Protein AF-A0AAV8YVB2-F1 (afdb_monomer_lite)

InterPro domains:
  IPR029526 PiggyBac transposable element-derived protein [PF13843] (1-127)
  IPR052638 PiggyBac transposable element-derived [PTHR47055] (2-127)

Radius of gyration: 22.52 Å; chains: 1; bounding box: 46×67×46 Å

pLDDT: mean 77.86, std 23.96, range [26.72, 97.12]

Organism: NCBI:txid1265417

Secondary structure (DSSP, 8-state):
-HHHHHHHHHHHHS--SSGGGGG--STTT--HHHHHHS-HHHHHHHHHT--SS-GGG--SS-TTTTTHHHHHHHHHHHHHT----S-EEEEEEEEE--S--TT-EE-TTSSS-EEEEEEEEEETT--EE---S-TTHHHHHHHHHHHHHHT----------------

Sequence (167 aa):
MYAFISILLLSGYLPVPRRRMFWEQRKDTQNILVADALSRDRFEFIMQNLHCCDNDQLDPSDKFTKVRPLFDKLNKIFQEYSPYWEQHSVDESIIPYFRKHGYKQFIRENPIRYGYKIWMGATSTGYGSNRTRGKSKLSSLRSDQESKTTHQQGPDNNNSSKKGLYI

Structure (mmCIF, N/CA/C/O backbone):
data_AF-A0AAV8YVB2-F1
#
_entry.id   AF-A0AAV8YVB2-F1
#
loop_
_atom_site.group_PDB
_atom_site.id
_atom_site.type_symbol
_atom_site.label_atom_id
_atom_site.label_alt_id
_atom_site.label_comp_id
_atom_site.label_asym_id
_atom_site.label_entity_id
_atom_site.label_seq_id
_atom_site.pdbx_PDB_ins_code
_atom_site.Cartn_x
_atom_site.Cartn_y
_atom_site.Cartn_z
_atom_site.occupancy
_atom_site.B_iso_or_equiv
_atom_site.auth_seq_id
_atom_site.auth_comp_id
_atom_site.auth_asym_id
_atom_site.auth_atom_id
_atom_site.pdbx_PDB_model_num
ATOM 1 N N . MET A 1 1 ? 0.946 -10.008 11.124 1.00 90.12 1 MET A N 1
ATOM 2 C CA . MET A 1 1 ? 1.053 -9.276 9.842 1.00 90.12 1 MET A CA 1
ATOM 3 C C . MET A 1 1 ? 0.011 -9.731 8.822 1.00 90.12 1 MET A C 1
ATOM 5 O O . MET A 1 1 ? -0.653 -8.875 8.261 1.00 90.12 1 MET A O 1
ATOM 9 N N . TYR A 1 2 ? -0.203 -11.038 8.622 1.00 95.06 2 TYR A N 1
ATOM 10 C CA . TYR A 1 2 ? -1.201 -11.543 7.664 1.00 95.06 2 TYR A CA 1
ATOM 11 C C . TYR A 1 2 ? -2.620 -11.003 7.886 1.00 95.06 2 TYR A C 1
ATOM 13 O O . TYR A 1 2 ? -3.189 -10.464 6.951 1.00 95.06 2 TYR A O 1
ATOM 21 N N . ALA A 1 3 ? -3.138 -11.017 9.122 1.00 95.75 3 ALA A N 1
ATOM 22 C CA . ALA A 1 3 ? -4.463 -10.461 9.432 1.00 95.75 3 ALA A CA 1
ATOM 23 C C . ALA A 1 3 ? -4.625 -8.993 8.988 1.00 95.75 3 ALA A C 1
ATOM 25 O O . ALA A 1 3 ? -5.647 -8.623 8.423 1.00 95.75 3 ALA A O 1
ATOM 26 N N . PHE A 1 4 ? -3.590 -8.166 9.171 1.00 96.44 4 PHE A N 1
ATOM 27 C CA . PHE A 1 4 ? -3.597 -6.772 8.720 1.00 96.44 4 PHE A CA 1
ATOM 28 C C . PHE A 1 4 ? -3.712 -6.668 7.191 1.00 96.44 4 PHE A C 1
ATOM 30 O O . PHE A 1 4 ? -4.537 -5.908 6.692 1.00 96.44 4 PHE A O 1
ATOM 37 N N . ILE A 1 5 ? -2.930 -7.462 6.450 1.00 95.56 5 ILE A N 1
ATOM 38 C CA . ILE A 1 5 ? -2.984 -7.495 4.980 1.00 95.56 5 ILE A CA 1
ATOM 39 C C . ILE A 1 5 ? -4.350 -8.010 4.507 1.00 95.56 5 ILE A C 1
ATOM 41 O O . ILE A 1 5 ? -4.943 -7.417 3.611 1.00 95.56 5 ILE A O 1
ATOM 45 N N . SER A 1 6 ? -4.889 -9.055 5.139 1.00 95.88 6 SER A N 1
ATOM 46 C CA . SER A 1 6 ? -6.216 -9.592 4.820 1.00 95.88 6 SER A CA 1
ATOM 47 C C . SER A 1 6 ? -7.320 -8.554 5.016 1.00 95.88 6 SER A C 1
ATOM 49 O O . SER A 1 6 ? -8.191 -8.426 4.161 1.00 95.88 6 SER A O 1
ATOM 51 N N . ILE A 1 7 ? -7.264 -7.762 6.092 1.00 95.88 7 ILE A N 1
ATOM 52 C CA . ILE A 1 7 ? -8.219 -6.671 6.334 1.00 95.88 7 ILE A CA 1
ATOM 53 C C . ILE A 1 7 ? -8.082 -5.574 5.267 1.00 95.88 7 ILE A C 1
ATOM 55 O O . ILE A 1 7 ? -9.094 -5.056 4.799 1.00 95.88 7 ILE A O 1
ATOM 59 N N . LEU A 1 8 ? -6.860 -5.239 4.832 1.00 94.88 8 LEU A N 1
ATOM 60 C CA . LEU A 1 8 ? -6.658 -4.294 3.727 1.00 94.88 8 LEU A CA 1
ATOM 61 C C . LEU A 1 8 ? -7.277 -4.806 2.419 1.00 94.88 8 LEU A C 1
ATOM 63 O O . LEU A 1 8 ? -7.973 -4.046 1.747 1.00 94.88 8 LEU A O 1
ATOM 67 N N . LEU A 1 9 ? -7.085 -6.085 2.087 1.00 94.94 9 LEU A N 1
ATOM 68 C CA . LEU A 1 9 ? -7.700 -6.706 0.908 1.00 94.94 9 LEU A CA 1
ATOM 69 C C . LEU A 1 9 ? -9.230 -6.700 1.005 1.00 94.94 9 LEU A C 1
ATOM 71 O O . LEU A 1 9 ? -9.906 -6.274 0.069 1.00 94.94 9 LEU A O 1
ATOM 75 N N . LEU A 1 10 ? -9.775 -7.086 2.161 1.00 94.62 10 LEU A N 1
ATOM 76 C CA . LEU A 1 10 ? -11.213 -7.056 2.417 1.00 94.62 10 LEU A CA 1
ATOM 77 C C . LEU A 1 10 ? -11.783 -5.639 2.293 1.00 94.62 10 LEU A C 1
ATOM 79 O O . LEU A 1 10 ? -12.873 -5.475 1.760 1.00 94.62 10 LEU A O 1
ATOM 83 N N . SER A 1 11 ? -11.047 -4.612 2.725 1.00 93.31 11 SER A N 1
ATOM 84 C CA . SER A 1 11 ? -11.506 -3.222 2.631 1.00 93.31 11 SER A CA 1
ATOM 85 C C . SER A 1 11 ? -11.643 -2.703 1.198 1.00 93.31 11 SER A C 1
ATOM 87 O O . SER A 1 11 ? -12.423 -1.783 0.959 1.00 93.31 11 SER A O 1
ATOM 89 N N . GLY A 1 12 ? -10.919 -3.299 0.246 1.00 92.19 12 GLY A N 1
ATOM 90 C CA . GLY A 1 12 ? -11.106 -3.032 -1.180 1.00 92.19 12 GLY A CA 1
ATOM 91 C C . GLY A 1 12 ? -12.358 -3.704 -1.749 1.00 92.19 12 GLY A C 1
ATOM 92 O O . GLY A 1 12 ? -12.965 -3.170 -2.670 1.00 92.19 12 GLY A O 1
ATOM 93 N N . TYR A 1 13 ? -12.759 -4.847 -1.185 1.00 93.44 13 TYR A N 1
ATOM 94 C CA . TYR A 1 13 ? -13.957 -5.584 -1.592 1.00 93.44 13 TYR A CA 1
ATOM 95 C C . TYR A 1 13 ? -15.238 -5.028 -0.952 1.00 93.44 13 TYR A C 1
ATOM 97 O O . TYR A 1 13 ? -16.252 -4.871 -1.627 1.00 93.44 13 TYR A O 1
ATOM 105 N N . LEU A 1 14 ? -15.192 -4.712 0.345 1.00 92.00 14 LEU A N 1
ATOM 106 C CA . LEU A 1 14 ? -16.307 -4.171 1.114 1.00 92.00 14 LEU A CA 1
ATOM 107 C C . LEU A 1 14 ? -16.018 -2.708 1.487 1.00 92.00 14 LEU A C 1
ATOM 109 O O . LEU A 1 14 ? -15.426 -2.452 2.539 1.00 92.00 14 LEU A O 1
ATOM 113 N N . PRO A 1 15 ? -16.412 -1.732 0.652 1.00 89.06 15 PRO A N 1
ATOM 114 C CA . PRO A 1 15 ? -16.168 -0.331 0.949 1.00 89.06 15 PRO A CA 1
ATOM 115 C C . PRO A 1 15 ? -17.056 0.138 2.106 1.00 89.06 15 PRO A C 1
ATOM 117 O O . PRO A 1 15 ? -18.275 -0.024 2.089 1.00 89.06 15 PRO A O 1
ATOM 120 N N . VAL A 1 16 ? -16.445 0.782 3.099 1.00 91.62 16 VAL A N 1
ATOM 121 C CA . VAL A 1 16 ? -17.146 1.456 4.203 1.00 91.62 16 VAL A CA 1
ATOM 122 C C . VAL A 1 16 ? -16.791 2.946 4.213 1.00 91.62 16 VAL A C 1
ATOM 124 O O . VAL A 1 16 ? -15.645 3.293 3.914 1.00 91.62 16 VAL A O 1
ATOM 127 N N . PRO A 1 17 ? -17.713 3.853 4.600 1.00 90.69 17 PRO A N 1
ATOM 128 C CA . PRO A 1 17 ? -17.452 5.297 4.572 1.00 90.69 17 PRO A CA 1
ATOM 129 C C . PRO A 1 17 ? -16.246 5.727 5.412 1.00 90.69 17 PRO A C 1
ATOM 131 O O . PRO A 1 17 ? -15.549 6.688 5.087 1.00 90.69 17 PRO A O 1
ATOM 134 N N . ARG A 1 18 ? -16.000 5.032 6.527 1.00 91.06 18 ARG A N 1
ATOM 135 C CA . ARG A 1 18 ? -14.853 5.272 7.405 1.00 91.06 18 ARG A CA 1
ATOM 136 C C . ARG A 1 18 ? -14.259 3.939 7.808 1.00 91.06 18 ARG A C 1
ATOM 138 O O . ARG A 1 18 ? -14.962 3.095 8.347 1.00 91.06 18 ARG A O 1
ATOM 145 N N . ARG A 1 19 ? -12.943 3.789 7.666 1.00 91.69 19 ARG A N 1
ATOM 146 C CA . ARG A 1 19 ? -12.225 2.552 8.016 1.00 91.69 19 ARG A CA 1
ATOM 147 C C . ARG A 1 19 ? -12.519 2.044 9.433 1.00 91.69 19 ARG A C 1
ATOM 149 O O . ARG A 1 19 ? -12.650 0.847 9.638 1.00 91.69 19 ARG A O 1
ATOM 156 N N . ARG A 1 20 ? -12.679 2.943 10.410 1.00 93.50 20 ARG A N 1
ATOM 157 C CA . ARG A 1 20 ? -13.007 2.571 11.799 1.00 93.50 20 ARG A CA 1
ATOM 158 C C . ARG A 1 20 ? -14.345 1.830 11.943 1.00 93.50 20 ARG A C 1
ATOM 160 O O . ARG A 1 20 ? -14.513 1.137 12.937 1.00 93.50 20 ARG A O 1
ATOM 167 N N . MET A 1 21 ? -15.250 1.939 10.967 1.00 94.44 21 MET A N 1
ATOM 168 C CA . MET A 1 21 ? -16.545 1.249 10.985 1.00 94.44 21 MET A CA 1
ATOM 169 C C . MET A 1 21 ? -16.421 -0.269 10.859 1.00 94.44 21 MET A C 1
ATOM 171 O O . MET A 1 21 ? -17.333 -0.967 11.276 1.00 94.44 21 MET A O 1
ATOM 175 N N . PHE A 1 22 ? -15.291 -0.805 10.381 1.00 94.69 22 PHE A N 1
ATOM 176 C CA . PHE A 1 22 ? -15.062 -2.253 10.441 1.00 94.69 22 PHE A CA 1
ATOM 177 C C . PHE A 1 22 ? -15.024 -2.807 11.877 1.00 94.69 22 PHE A C 1
ATOM 179 O O . PHE A 1 22 ? -15.167 -4.007 12.063 1.00 94.69 22 PHE A O 1
ATOM 186 N N . TRP A 1 23 ? -14.850 -1.949 12.886 1.00 96.00 23 TRP A N 1
ATOM 187 C CA . TRP A 1 23 ? -14.858 -2.318 14.305 1.00 96.00 23 TRP A CA 1
ATOM 188 C C . TRP A 1 23 ? -16.070 -1.761 15.062 1.00 96.00 23 TRP A C 1
ATOM 190 O O . TRP A 1 23 ? -16.049 -1.704 16.295 1.00 96.00 23 TRP A O 1
ATOM 200 N N . GLU A 1 24 ? -17.101 -1.313 14.341 1.00 94.38 24 GLU A N 1
ATOM 201 C CA . GLU A 1 24 ? -18.354 -0.865 14.947 1.00 94.38 24 GLU A CA 1
ATOM 202 C C . GLU A 1 24 ? -19.022 -2.025 15.701 1.00 94.38 24 GLU A C 1
ATOM 204 O O . GLU A 1 24 ? -18.962 -3.173 15.268 1.00 94.38 24 GLU A O 1
ATOM 209 N N . GLN A 1 25 ? -19.627 -1.735 16.855 1.00 92.19 25 GLN A N 1
ATOM 210 C CA . GLN A 1 25 ? -20.198 -2.762 17.747 1.00 92.19 25 GLN A CA 1
ATOM 211 C C . GLN A 1 25 ? -21.726 -2.845 17.656 1.00 92.19 25 GLN A C 1
ATOM 213 O O . GLN A 1 25 ? -22.360 -3.642 18.347 1.00 92.19 25 GLN A O 1
ATOM 218 N N . ARG A 1 26 ? -22.353 -2.001 16.831 1.00 92.94 26 ARG A N 1
ATOM 219 C CA . ARG A 1 26 ? -23.804 -2.027 16.636 1.00 92.94 26 ARG A CA 1
ATOM 220 C C . ARG A 1 26 ? -24.196 -3.258 15.823 1.00 92.94 26 ARG A C 1
ATOM 222 O O . ARG A 1 26 ? -23.561 -3.575 14.824 1.00 92.94 26 ARG A O 1
ATOM 229 N N . LYS A 1 27 ? -25.273 -3.928 16.236 1.00 90.25 27 LYS A N 1
ATOM 230 C CA . LYS A 1 27 ? -25.702 -5.229 15.688 1.00 90.25 27 LYS A CA 1
ATOM 231 C C . LYS A 1 27 ? -25.922 -5.240 14.169 1.00 90.25 27 LYS A C 1
ATOM 233 O O . LYS A 1 27 ? -25.756 -6.275 13.543 1.00 90.25 27 LYS A O 1
ATOM 238 N N . ASP A 1 28 ? -26.317 -4.109 13.597 1.00 89.94 28 ASP A N 1
ATOM 239 C CA . ASP A 1 28 ? -26.618 -3.922 12.175 1.00 89.94 28 ASP A CA 1
ATOM 240 C C . ASP A 1 28 ? -25.380 -3.650 11.302 1.00 89.94 28 ASP A C 1
ATOM 242 O O . ASP A 1 28 ? -25.445 -3.766 10.082 1.00 89.94 28 ASP A O 1
ATOM 246 N N . THR A 1 29 ? -24.254 -3.276 11.912 1.00 89.06 29 THR A N 1
ATOM 247 C CA . THR A 1 29 ? -23.037 -2.823 11.213 1.00 89.06 29 THR A CA 1
ATOM 248 C C . THR A 1 29 ? -21.770 -3.543 11.671 1.00 89.06 29 THR A C 1
ATOM 250 O O . THR A 1 29 ? -20.706 -3.347 11.081 1.00 89.06 29 THR A O 1
ATOM 253 N N . GLN A 1 30 ? -21.873 -4.393 12.695 1.00 91.06 30 GLN A N 1
ATOM 254 C CA . GLN A 1 30 ? -20.754 -5.138 13.246 1.00 91.06 30 GLN A CA 1
ATOM 255 C C . GLN A 1 30 ? -20.169 -6.093 12.208 1.00 91.06 30 GLN A C 1
ATOM 257 O O . GLN A 1 30 ? -20.825 -7.016 11.726 1.00 91.06 30 GLN A O 1
ATOM 262 N N . ASN A 1 31 ? -18.884 -5.905 11.915 1.00 92.56 31 ASN A N 1
ATOM 263 C CA . ASN A 1 31 ? -18.124 -6.830 11.096 1.00 92.56 31 ASN A CA 1
ATOM 264 C C . ASN A 1 31 ? -17.338 -7.783 12.002 1.00 92.56 31 ASN A C 1
ATOM 266 O O . ASN A 1 31 ? -16.200 -7.506 12.379 1.00 92.56 31 ASN A O 1
ATOM 270 N N . ILE A 1 32 ? -17.970 -8.906 12.350 1.00 92.81 32 ILE A N 1
ATOM 271 C CA . ILE A 1 32 ? -17.395 -9.930 13.235 1.00 92.81 32 ILE A CA 1
ATOM 272 C C . ILE A 1 32 ? -16.068 -10.453 12.663 1.00 92.81 32 ILE A C 1
ATOM 274 O O . ILE A 1 32 ? -15.079 -10.543 13.382 1.00 92.81 32 ILE A O 1
ATOM 278 N N . LEU A 1 33 ? -16.002 -10.677 11.343 1.00 92.69 33 LEU A N 1
ATOM 279 C CA . LEU A 1 33 ? -14.793 -11.167 10.670 1.00 92.69 33 LEU A CA 1
ATOM 280 C C . LEU A 1 33 ? -13.582 -10.248 10.884 1.00 92.69 33 LEU A C 1
ATOM 282 O O . LEU A 1 33 ? -12.472 -10.735 11.084 1.00 92.69 33 LEU A O 1
ATOM 286 N N . VAL A 1 34 ? -13.771 -8.926 10.829 1.00 95.00 34 VAL A N 1
ATOM 287 C CA . VAL A 1 34 ? -12.674 -7.968 11.041 1.00 95.00 34 VAL A CA 1
ATOM 288 C C . VAL A 1 34 ? -12.388 -7.762 12.524 1.00 95.00 34 VAL A C 1
ATOM 290 O O . VAL A 1 34 ? -11.219 -7.749 12.917 1.00 95.00 34 VAL A O 1
ATOM 293 N N . ALA A 1 35 ? -13.434 -7.599 13.337 1.00 93.69 35 ALA A N 1
ATOM 294 C CA . 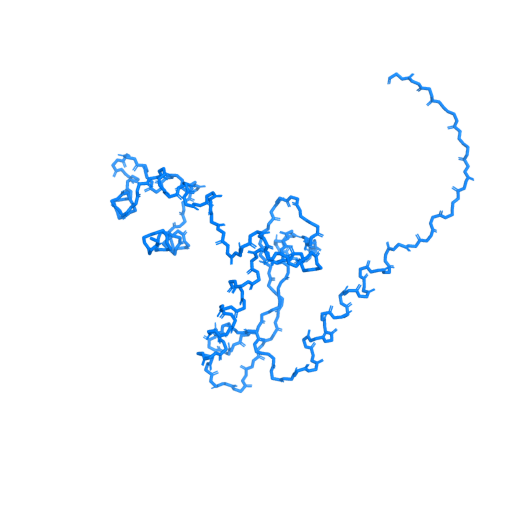ALA A 1 35 ? -13.303 -7.318 14.761 1.00 93.69 35 ALA A CA 1
ATOM 295 C C . ALA A 1 35 ? -12.591 -8.451 15.518 1.00 93.69 35 ALA A C 1
ATOM 297 O O . ALA A 1 35 ? -11.744 -8.158 16.364 1.00 93.69 35 ALA A O 1
ATOM 298 N N . ASP A 1 36 ? -12.866 -9.707 15.158 1.00 94.56 36 ASP A N 1
ATOM 299 C CA . ASP A 1 36 ? -12.246 -10.885 15.773 1.00 94.56 36 ASP A CA 1
ATOM 300 C C . ASP A 1 36 ? -10.813 -11.118 15.271 1.00 94.56 36 ASP A C 1
ATOM 302 O O . ASP A 1 36 ? -9.948 -11.570 16.022 1.00 94.56 36 ASP A O 1
ATOM 306 N N . ALA A 1 37 ? -10.527 -10.794 14.005 1.00 96.00 37 ALA A N 1
ATOM 307 C CA . ALA A 1 37 ? -9.221 -11.059 13.400 1.00 96.00 37 ALA A CA 1
ATOM 308 C C . ALA A 1 37 ? -8.106 -10.133 13.912 1.00 96.00 37 ALA A C 1
ATOM 310 O O . ALA A 1 37 ? -6.947 -10.548 14.022 1.00 96.00 37 ALA A O 1
ATOM 311 N N . LEU A 1 38 ? -8.412 -8.858 14.167 1.00 96.44 38 LEU A N 1
ATOM 312 C CA . LEU A 1 38 ? -7.438 -7.889 14.667 1.00 96.44 38 LEU A CA 1
ATOM 313 C C . LEU A 1 38 ? -8.153 -6.744 15.374 1.00 96.44 38 LEU A C 1
ATOM 315 O O . LEU A 1 38 ? -9.072 -6.165 14.810 1.00 96.44 38 LEU A O 1
ATOM 319 N N . SER A 1 39 ? -7.692 -6.335 16.558 1.00 96.00 39 SER A N 1
ATOM 320 C CA . SER A 1 39 ? -8.281 -5.173 17.230 1.00 96.00 39 SER A CA 1
ATOM 321 C C . SER A 1 39 ? -8.036 -3.874 16.450 1.00 96.00 39 SER A C 1
ATOM 323 O O . SER A 1 39 ? -6.994 -3.693 15.808 1.00 96.00 39 SER A O 1
ATOM 325 N N . ARG A 1 40 ? -8.981 -2.932 16.554 1.00 95.69 40 ARG A N 1
ATOM 326 C CA . ARG A 1 40 ? -8.911 -1.613 15.901 1.00 95.69 40 ARG A CA 1
ATOM 327 C C . ARG A 1 40 ? -7.601 -0.892 16.201 1.00 95.69 40 ARG A C 1
ATOM 329 O O . ARG A 1 40 ? -6.945 -0.380 15.298 1.00 95.69 40 ARG A O 1
ATOM 336 N N . ASP A 1 41 ? -7.227 -0.852 17.475 1.00 96.31 41 ASP A N 1
ATOM 337 C CA . ASP A 1 41 ? -6.076 -0.076 17.931 1.00 96.31 41 ASP A CA 1
ATOM 338 C C . ASP A 1 41 ? -4.767 -0.719 17.456 1.00 96.31 41 ASP A C 1
ATOM 340 O O . ASP A 1 41 ? -3.846 -0.017 17.042 1.00 96.31 41 ASP A O 1
ATOM 344 N N . ARG A 1 42 ? -4.710 -2.059 17.394 1.00 96.50 42 ARG A N 1
ATOM 345 C CA . ARG A 1 42 ? -3.573 -2.769 16.801 1.00 96.50 42 ARG A CA 1
ATOM 346 C C . ARG A 1 42 ? -3.479 -2.530 15.296 1.00 96.50 42 ARG A C 1
ATOM 348 O O . ARG A 1 42 ? -2.372 -2.340 14.795 1.00 96.50 42 ARG A O 1
ATOM 355 N N . PHE A 1 43 ? -4.604 -2.527 14.581 1.00 96.94 43 PHE A N 1
ATOM 356 C CA . PHE A 1 43 ? -4.633 -2.210 13.154 1.00 96.94 43 PHE A CA 1
ATOM 357 C C . PHE A 1 43 ? -4.103 -0.794 12.888 1.00 96.94 43 PHE A C 1
ATOM 359 O O . PHE A 1 43 ? -3.213 -0.619 12.058 1.00 96.94 43 PHE A O 1
ATOM 366 N N . GLU A 1 44 ? -4.607 0.212 13.609 1.00 96.06 44 GLU A N 1
ATOM 367 C CA . GLU A 1 44 ? -4.170 1.606 13.458 1.00 96.06 44 GLU A CA 1
ATOM 368 C C . GLU A 1 44 ? -2.696 1.789 13.842 1.00 96.06 44 GLU A C 1
ATOM 370 O O . GLU A 1 44 ? -1.966 2.479 13.131 1.00 96.06 44 GLU A O 1
ATOM 375 N N . PHE A 1 45 ? -2.229 1.113 14.898 1.00 97.12 45 PHE A N 1
ATOM 376 C CA . PHE A 1 45 ? -0.817 1.110 15.277 1.00 97.12 45 PHE A CA 1
ATOM 377 C C . PHE A 1 45 ? 0.075 0.584 14.146 1.00 97.12 45 PHE A C 1
ATOM 379 O O . PHE A 1 45 ? 1.063 1.226 13.794 1.00 97.12 45 PHE A O 1
ATOM 386 N N . ILE A 1 46 ? -0.282 -0.551 13.535 1.00 96.75 46 ILE A N 1
ATOM 387 C CA . ILE A 1 46 ? 0.471 -1.103 12.398 1.00 96.75 46 ILE A CA 1
ATOM 388 C C . ILE A 1 46 ? 0.405 -0.148 11.202 1.00 96.75 46 ILE A C 1
ATOM 390 O O . ILE A 1 46 ? 1.430 0.122 10.586 1.00 96.75 46 ILE A O 1
ATOM 394 N N . MET A 1 47 ? -0.774 0.399 10.896 1.00 94.81 47 MET A N 1
ATOM 395 C CA . MET A 1 47 ? -0.974 1.314 9.768 1.00 94.81 47 MET A CA 1
ATOM 396 C C . MET A 1 47 ? -0.102 2.575 9.872 1.00 94.81 47 MET A C 1
ATOM 398 O O . MET A 1 47 ? 0.384 3.068 8.857 1.00 94.81 47 MET A O 1
ATOM 402 N N . GLN A 1 48 ? 0.090 3.108 11.082 1.00 95.12 48 GLN A N 1
ATOM 403 C CA . GLN A 1 48 ? 0.896 4.309 11.327 1.00 95.12 48 GLN A CA 1
ATOM 404 C C . GLN A 1 48 ? 2.405 4.046 11.291 1.00 95.12 48 GLN A C 1
ATOM 406 O O . GLN A 1 48 ? 3.161 4.947 10.941 1.00 95.12 48 GLN A O 1
ATOM 411 N N . ASN A 1 49 ? 2.831 2.825 11.622 1.00 94.88 49 ASN A N 1
ATOM 412 C CA . ASN A 1 49 ? 4.241 2.440 11.746 1.00 94.88 49 ASN A CA 1
ATOM 413 C C . ASN A 1 49 ? 4.695 1.492 10.621 1.00 94.88 49 ASN A C 1
ATOM 415 O O . ASN A 1 49 ? 5.665 0.750 10.775 1.00 94.88 49 ASN A O 1
ATOM 419 N N . LEU A 1 50 ? 3.976 1.454 9.496 1.00 93.00 50 LEU A N 1
ATOM 420 C CA . LEU A 1 50 ? 4.336 0.598 8.372 1.00 93.00 50 LEU A CA 1
ATOM 421 C C . LEU A 1 50 ? 5.513 1.207 7.597 1.00 93.00 50 LEU A C 1
ATOM 423 O O . LEU A 1 50 ? 5.365 2.226 6.923 1.00 93.00 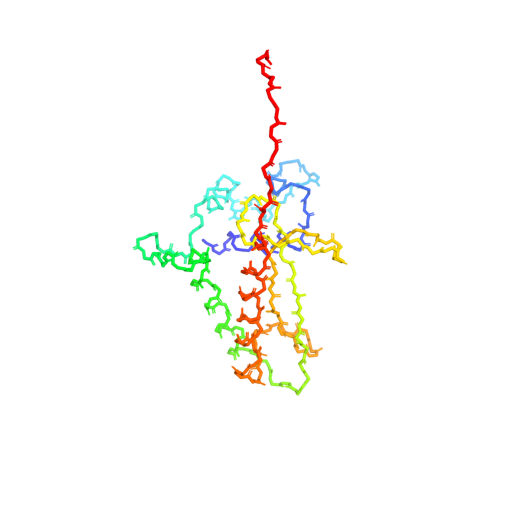50 LEU A O 1
ATOM 427 N N . HIS A 1 51 ? 6.662 0.533 7.643 1.00 92.44 51 HIS A N 1
ATOM 428 C CA . HIS A 1 51 ? 7.874 0.908 6.916 1.00 92.44 51 HIS A CA 1
ATOM 429 C C . HIS A 1 51 ? 8.276 -0.197 5.932 1.00 92.44 51 HIS A C 1
ATOM 431 O O . HIS A 1 51 ? 8.204 -1.381 6.254 1.00 92.44 51 HIS A O 1
ATOM 437 N N . CYS A 1 52 ? 8.677 0.193 4.719 1.00 91.69 52 CYS A N 1
ATOM 438 C CA . CYS A 1 52 ? 9.101 -0.732 3.656 1.00 91.69 52 CYS A CA 1
ATOM 439 C C . CYS A 1 52 ? 10.609 -0.678 3.371 1.00 91.69 52 CYS A C 1
ATOM 441 O O . CYS A 1 52 ? 11.104 -1.450 2.556 1.00 91.69 52 CYS A O 1
ATOM 443 N N . CYS A 1 53 ? 11.318 0.253 4.002 1.00 92.50 53 CYS A N 1
ATOM 444 C CA . CYS A 1 53 ? 12.740 0.493 3.826 1.00 92.50 53 CYS A CA 1
ATOM 445 C C . CYS A 1 53 ? 13.329 0.922 5.173 1.00 92.50 53 CYS A C 1
ATOM 447 O O . CYS A 1 53 ? 12.616 1.513 5.991 1.00 92.50 53 CYS A O 1
ATOM 449 N N . ASP A 1 54 ? 14.601 0.602 5.385 1.00 91.81 54 ASP A N 1
ATOM 450 C CA . ASP A 1 54 ? 15.374 1.067 6.530 1.00 91.81 54 ASP A CA 1
ATOM 451 C C . ASP A 1 54 ? 15.685 2.564 6.367 1.00 91.81 54 ASP A C 1
ATOM 453 O O . ASP A 1 54 ? 16.127 3.000 5.303 1.00 91.81 54 ASP A O 1
ATOM 457 N N . ASN A 1 55 ? 15.431 3.359 7.409 1.00 91.31 55 ASN A N 1
ATOM 458 C CA . ASN A 1 55 ? 15.652 4.805 7.355 1.00 91.31 55 ASN A CA 1
ATOM 459 C C . ASN A 1 55 ? 17.145 5.167 7.325 1.00 91.31 55 ASN A C 1
ATOM 461 O O . ASN A 1 55 ? 17.478 6.269 6.889 1.00 91.31 55 ASN A O 1
ATOM 465 N N . ASP A 1 56 ? 18.021 4.247 7.729 1.00 91.88 56 ASP A N 1
ATOM 466 C CA . ASP A 1 56 ? 19.471 4.454 7.720 1.00 91.88 56 ASP A CA 1
ATOM 467 C C . ASP A 1 56 ? 20.092 4.206 6.332 1.00 91.88 56 ASP A C 1
ATOM 469 O O . ASP A 1 56 ? 21.230 4.594 6.074 1.00 91.88 56 ASP A O 1
ATOM 473 N N . GLN A 1 57 ? 19.338 3.598 5.407 1.00 89.12 57 GLN A N 1
ATOM 474 C CA . GLN A 1 57 ? 19.801 3.206 4.066 1.00 89.12 57 GLN A CA 1
ATOM 475 C C . GLN A 1 57 ? 19.061 3.949 2.943 1.00 89.12 57 GLN A C 1
ATOM 477 O O . GLN A 1 57 ? 18.889 3.432 1.837 1.00 89.12 57 GLN A O 1
ATOM 482 N N . LEU A 1 58 ? 18.577 5.162 3.217 1.00 91.38 58 LEU A N 1
ATOM 483 C CA . LEU A 1 58 ? 17.805 5.925 2.242 1.00 91.38 58 LEU A CA 1
ATOM 484 C C . LEU A 1 58 ? 18.716 6.609 1.221 1.00 91.38 58 LEU A C 1
ATOM 486 O O . LEU A 1 58 ? 19.510 7.479 1.566 1.00 91.38 58 LEU A O 1
ATOM 490 N N . ASP A 1 59 ? 18.523 6.282 -0.055 1.00 91.00 59 ASP A N 1
ATOM 491 C CA . ASP A 1 59 ? 19.081 7.064 -1.160 1.00 91.00 59 ASP A CA 1
ATOM 492 C C . ASP A 1 59 ? 18.390 8.446 -1.254 1.00 91.00 59 ASP A C 1
ATOM 494 O O . ASP A 1 59 ? 17.186 8.502 -1.529 1.00 91.00 59 ASP A O 1
ATOM 498 N N . PRO A 1 60 ? 19.110 9.567 -1.042 1.00 88.81 60 PRO A N 1
ATOM 499 C CA . PRO A 1 60 ? 18.534 10.909 -1.105 1.00 88.81 60 PRO A CA 1
ATOM 500 C C . PRO A 1 60 ? 18.202 11.362 -2.535 1.00 88.81 60 PRO A C 1
ATOM 502 O O . PRO A 1 60 ? 17.440 12.316 -2.709 1.00 88.81 60 PRO A O 1
ATOM 505 N N . SER A 1 61 ? 18.757 10.705 -3.558 1.00 90.88 61 SER A N 1
ATOM 506 C CA . SER A 1 61 ? 18.471 11.022 -4.958 1.00 90.88 61 SER A CA 1
ATOM 507 C C . SER A 1 61 ? 17.113 10.464 -5.405 1.00 90.88 61 SER A C 1
ATOM 509 O O . SER A 1 61 ? 16.380 11.126 -6.149 1.00 90.88 61 SER A O 1
ATOM 511 N N . ASP A 1 62 ? 16.716 9.297 -4.884 1.00 88.81 62 ASP A N 1
ATOM 512 C CA . ASP A 1 62 ? 15.417 8.687 -5.153 1.00 88.81 62 ASP A CA 1
ATOM 513 C C . ASP A 1 62 ? 14.344 9.158 -4.165 1.00 88.81 62 ASP A C 1
ATOM 515 O O . ASP A 1 62 ? 14.224 8.704 -3.029 1.00 88.81 62 ASP A O 1
ATOM 519 N N . LYS A 1 63 ? 13.437 10.009 -4.635 1.00 86.56 63 LYS A N 1
ATOM 520 C CA . LYS A 1 63 ? 12.352 10.548 -3.800 1.00 86.56 63 LYS A CA 1
ATOM 521 C C . LYS A 1 63 ? 11.276 9.523 -3.428 1.00 86.56 63 LYS A C 1
ATOM 523 O O . LYS A 1 63 ? 10.445 9.809 -2.569 1.00 86.56 63 LYS A O 1
ATOM 528 N N . PHE A 1 64 ? 11.297 8.332 -4.029 1.00 88.62 64 PHE A N 1
ATOM 529 C CA . PHE A 1 64 ? 10.450 7.198 -3.653 1.00 88.62 64 PHE A CA 1
ATOM 530 C C . PHE A 1 64 ? 11.210 6.116 -2.868 1.00 88.62 64 PHE A C 1
ATOM 532 O O . PHE A 1 64 ? 10.660 5.037 -2.646 1.00 88.62 64 PHE A O 1
ATOM 539 N N . THR A 1 65 ? 12.427 6.404 -2.394 1.00 91.81 65 THR A N 1
ATOM 540 C CA . THR A 1 65 ? 13.309 5.468 -1.671 1.00 91.81 65 THR A CA 1
ATOM 541 C C . THR A 1 65 ? 12.593 4.675 -0.565 1.00 91.81 65 THR A C 1
ATOM 543 O O . THR A 1 65 ? 12.700 3.454 -0.491 1.00 91.81 65 THR A O 1
ATOM 546 N N . LYS A 1 66 ? 11.696 5.320 0.198 1.00 91.44 66 LYS A N 1
ATOM 547 C CA . LYS A 1 66 ? 10.947 4.686 1.303 1.00 91.44 66 LYS A CA 1
ATOM 548 C C . LYS A 1 66 ? 10.030 3.533 0.885 1.00 91.44 66 LYS A C 1
ATOM 550 O O . LYS A 1 66 ? 9.706 2.685 1.712 1.00 91.44 66 LYS A O 1
ATOM 555 N N . VAL A 1 67 ? 9.568 3.524 -0.363 1.00 92.00 67 VAL A N 1
ATOM 556 C CA . VAL A 1 67 ? 8.654 2.507 -0.913 1.00 92.00 67 VAL A CA 1
ATOM 557 C C . VAL A 1 67 ? 9.305 1.675 -2.018 1.00 92.00 67 VAL A C 1
ATOM 559 O O . VAL A 1 67 ? 8.735 0.668 -2.436 1.00 92.00 67 VAL A O 1
ATOM 562 N N . ARG A 1 68 ? 10.504 2.061 -2.472 1.00 91.75 68 ARG A N 1
ATOM 563 C CA . ARG A 1 68 ? 11.243 1.411 -3.558 1.00 91.75 68 ARG A CA 1
ATOM 564 C C . ARG A 1 68 ? 11.416 -0.100 -3.348 1.00 91.75 68 ARG A C 1
ATOM 566 O O . ARG A 1 68 ? 11.027 -0.831 -4.258 1.00 91.75 68 ARG A O 1
ATOM 573 N N . PRO A 1 69 ? 11.845 -0.604 -2.171 1.00 92.81 69 PRO A N 1
ATOM 574 C CA . PRO A 1 69 ? 12.046 -2.043 -1.989 1.00 92.81 69 PRO A CA 1
ATOM 575 C C . PRO A 1 69 ? 10.760 -2.857 -2.166 1.00 92.81 69 PRO A C 1
ATOM 577 O O . PRO A 1 69 ? 10.784 -3.968 -2.699 1.00 92.81 69 PRO A O 1
ATOM 580 N N . LEU A 1 70 ? 9.616 -2.297 -1.753 1.00 92.38 70 LEU A N 1
ATOM 581 C CA . LEU A 1 70 ? 8.316 -2.933 -1.941 1.00 92.38 70 LEU A CA 1
ATOM 582 C C . LEU A 1 70 ? 7.948 -2.992 -3.426 1.00 92.38 70 LEU A C 1
ATOM 584 O O . LEU A 1 70 ? 7.579 -4.058 -3.917 1.00 92.38 70 LEU A O 1
ATOM 588 N N . PHE A 1 71 ? 8.066 -1.870 -4.141 1.00 91.44 71 PHE A N 1
ATOM 589 C CA . PHE A 1 71 ? 7.765 -1.821 -5.572 1.00 91.44 71 PHE A CA 1
ATOM 590 C C . PHE A 1 71 ? 8.662 -2.754 -6.378 1.00 91.44 71 PHE A C 1
ATOM 592 O O . PHE A 1 71 ? 8.160 -3.464 -7.243 1.00 91.44 71 PHE A O 1
ATOM 599 N N . ASP A 1 72 ? 9.957 -2.806 -6.084 1.00 91.81 72 ASP A N 1
ATOM 600 C CA . ASP A 1 72 ? 10.893 -3.665 -6.808 1.00 91.81 72 ASP A CA 1
ATOM 601 C C . ASP A 1 72 ? 10.577 -5.146 -6.583 1.00 91.81 72 ASP A C 1
ATOM 603 O O . ASP A 1 72 ? 10.558 -5.933 -7.533 1.00 91.81 72 ASP A O 1
ATOM 607 N N . LYS A 1 73 ? 10.229 -5.522 -5.346 1.00 93.44 73 LYS A N 1
ATOM 608 C CA . LYS A 1 73 ? 9.799 -6.886 -5.024 1.00 93.44 73 LYS A CA 1
ATOM 609 C C . LYS A 1 73 ? 8.494 -7.257 -5.729 1.00 93.44 73 LYS A C 1
ATOM 611 O O . LYS A 1 73 ? 8.412 -8.339 -6.307 1.00 93.44 73 LYS A O 1
ATOM 616 N N . LEU A 1 74 ? 7.495 -6.373 -5.711 1.00 91.94 74 LEU A N 1
ATOM 617 C CA . LEU A 1 74 ? 6.221 -6.593 -6.404 1.00 91.94 74 LEU A CA 1
ATOM 618 C C . LEU A 1 74 ? 6.416 -6.689 -7.916 1.00 91.94 74 LEU A C 1
ATOM 620 O O . LEU A 1 74 ? 5.917 -7.620 -8.534 1.00 91.94 74 LEU A O 1
ATOM 624 N N . ASN A 1 75 ? 7.199 -5.784 -8.501 1.00 90.88 75 ASN A N 1
ATOM 625 C CA . ASN A 1 75 ? 7.512 -5.793 -9.925 1.00 90.88 75 ASN A CA 1
ATOM 626 C C . ASN A 1 75 ? 8.211 -7.087 -10.334 1.00 90.88 75 ASN A C 1
ATOM 628 O O . ASN A 1 75 ? 7.845 -7.671 -11.348 1.00 90.88 75 ASN A O 1
ATOM 632 N N . LYS A 1 76 ? 9.175 -7.568 -9.539 1.00 92.25 76 LYS A N 1
ATOM 633 C CA . LYS A 1 76 ? 9.845 -8.846 -9.799 1.00 92.25 76 LYS A CA 1
ATOM 634 C C . LYS A 1 76 ? 8.843 -10.001 -9.831 1.00 92.25 76 LYS A C 1
ATOM 636 O O . LYS A 1 76 ? 8.834 -10.760 -10.793 1.00 92.25 76 LYS A O 1
ATOM 641 N N . ILE A 1 77 ? 7.972 -10.093 -8.826 1.00 91.88 77 ILE A N 1
ATOM 642 C CA . ILE A 1 77 ? 6.943 -11.139 -8.747 1.00 91.88 77 ILE A CA 1
ATOM 643 C C . ILE A 1 77 ? 5.973 -11.021 -9.932 1.00 91.88 77 ILE A C 1
ATOM 645 O O . ILE A 1 77 ? 5.725 -11.999 -10.629 1.00 91.88 77 ILE A O 1
ATOM 649 N N . PHE A 1 78 ? 5.461 -9.827 -10.228 1.00 89.94 78 PHE A N 1
ATOM 650 C CA . PHE A 1 78 ? 4.531 -9.632 -11.343 1.00 89.94 78 PHE A CA 1
ATOM 651 C C . PHE A 1 78 ? 5.167 -9.878 -12.711 1.00 89.94 78 PHE A C 1
ATOM 653 O O . PHE A 1 78 ? 4.475 -10.191 -13.672 1.00 89.94 78 PHE A O 1
ATOM 660 N N . GLN A 1 79 ? 6.482 -9.731 -12.842 1.00 86.12 79 GLN A N 1
ATOM 661 C CA . GLN A 1 79 ? 7.191 -10.122 -14.057 1.00 86.12 79 GLN A CA 1
ATOM 662 C C . GLN A 1 79 ? 7.350 -11.640 -14.148 1.00 86.12 79 GLN A C 1
ATOM 664 O O . GLN A 1 79 ? 7.138 -12.201 -15.219 1.00 86.12 79 GLN A O 1
ATOM 669 N N . GLU A 1 80 ? 7.702 -12.291 -13.040 1.00 90.12 80 GLU A N 1
ATOM 670 C CA . GLU A 1 80 ? 7.931 -13.736 -12.962 1.00 90.12 80 GLU A CA 1
ATOM 671 C C . GLU A 1 80 ? 6.663 -14.540 -13.273 1.00 90.12 80 GLU A C 1
ATOM 673 O O . GLU A 1 80 ? 6.710 -15.489 -14.050 1.00 90.12 80 GLU A O 1
ATOM 678 N N . TYR A 1 81 ? 5.516 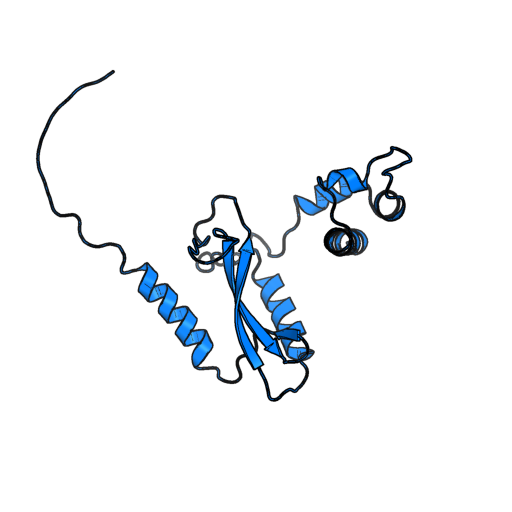-14.106 -12.745 1.00 89.56 81 TYR A N 1
ATOM 679 C CA . TYR A 1 81 ? 4.217 -14.751 -12.970 1.00 89.56 81 TYR A CA 1
ATOM 680 C C . TYR A 1 81 ? 3.435 -14.164 -14.155 1.00 89.56 81 TYR A C 1
ATOM 682 O O . TYR A 1 81 ? 2.258 -14.480 -14.336 1.00 89.56 81 TYR A O 1
ATOM 690 N N . SER A 1 82 ? 4.056 -13.299 -14.964 1.00 85.88 82 SER A N 1
ATOM 691 C CA . SER A 1 82 ? 3.393 -12.704 -16.125 1.00 85.88 82 SER A CA 1
ATOM 692 C C . SER A 1 82 ? 3.144 -13.766 -17.202 1.00 85.88 82 SER A C 1
ATOM 694 O O . SER A 1 82 ? 4.105 -14.368 -17.692 1.00 85.88 82 SER A O 1
ATOM 696 N N . PRO A 1 83 ? 1.886 -13.984 -17.625 1.00 83.88 83 PRO A N 1
ATOM 697 C CA . PRO A 1 83 ? 1.598 -14.961 -18.661 1.00 83.88 83 PRO A CA 1
ATOM 698 C C . PRO A 1 83 ? 2.143 -14.501 -20.021 1.00 83.88 83 PRO A C 1
ATOM 700 O O . PRO A 1 83 ? 2.178 -13.307 -20.333 1.00 83.88 83 PRO A O 1
ATOM 703 N N . TYR A 1 84 ? 2.566 -15.461 -20.844 1.00 78.69 84 TYR A N 1
ATOM 704 C CA . TYR A 1 84 ? 3.008 -15.189 -22.209 1.00 78.69 84 TYR A CA 1
ATOM 705 C C . TYR A 1 84 ? 1.797 -14.878 -23.090 1.00 78.69 84 TYR A C 1
ATOM 707 O O . TYR A 1 84 ? 0.989 -15.758 -23.366 1.00 78.69 84 TYR A O 1
ATOM 715 N N . TRP A 1 85 ? 1.695 -13.627 -23.536 1.00 77.19 85 TRP A N 1
ATOM 716 C CA . TRP A 1 85 ? 0.683 -13.160 -24.481 1.00 77.19 85 TRP A CA 1
ATOM 717 C C . TRP A 1 85 ? 1.340 -12.299 -25.558 1.00 77.19 85 TRP A C 1
ATOM 719 O O . TRP A 1 85 ? 2.391 -11.705 -25.330 1.00 77.19 85 TRP A O 1
ATOM 729 N N . GLU A 1 86 ? 0.732 -12.245 -26.738 1.00 79.38 86 GLU A N 1
ATOM 730 C CA . GLU A 1 86 ? 1.229 -11.434 -27.859 1.00 79.38 86 GLU A CA 1
ATOM 731 C C . GLU A 1 86 ? 0.735 -9.985 -27.783 1.00 79.38 86 GLU A C 1
ATOM 733 O O . GLU A 1 86 ? 1.427 -9.057 -28.199 1.00 79.38 86 GLU A O 1
ATOM 738 N N . GLN A 1 87 ? -0.454 -9.786 -27.212 1.00 82.19 87 GLN A N 1
ATOM 739 C CA . GLN A 1 87 ? -1.100 -8.486 -27.102 1.00 82.19 87 GLN A CA 1
ATOM 740 C C . GLN A 1 87 ? -0.825 -7.861 -25.735 1.00 82.19 87 GLN A C 1
ATOM 742 O O . GLN A 1 87 ? -1.199 -8.404 -24.691 1.00 82.19 87 GLN A O 1
ATOM 747 N N . HIS A 1 88 ? -0.209 -6.682 -25.764 1.00 82.75 88 HIS A N 1
ATOM 748 C CA . HIS A 1 88 ? 0.050 -5.861 -24.591 1.00 82.75 88 HIS A CA 1
ATOM 749 C C . HIS A 1 88 ? -0.406 -4.431 -24.857 1.00 82.75 88 HIS A C 1
ATOM 751 O O . HIS A 1 88 ? -0.047 -3.845 -25.879 1.00 82.75 88 HIS A O 1
ATOM 757 N N . SER A 1 89 ? -1.156 -3.860 -23.923 1.00 86.62 89 SER A N 1
ATOM 758 C CA . SER A 1 89 ? -1.405 -2.423 -23.865 1.00 86.62 89 SER A CA 1
ATOM 759 C C . SER A 1 89 ? -0.489 -1.798 -22.819 1.00 86.62 89 SER A C 1
ATOM 761 O O . SER A 1 89 ? -0.144 -2.427 -21.819 1.00 86.62 89 SER A O 1
ATOM 763 N N . VAL A 1 90 ? -0.056 -0.567 -23.067 1.00 89.00 90 VAL A N 1
ATOM 764 C CA . VAL A 1 90 ? 0.694 0.240 -22.103 1.00 89.00 90 VAL A CA 1
ATOM 765 C C . VAL A 1 90 ? -0.036 1.556 -21.985 1.00 89.00 90 VAL A C 1
ATOM 767 O O . VAL A 1 90 ? -0.248 2.222 -22.996 1.00 89.00 90 VAL A O 1
ATOM 770 N N . ASP A 1 91 ? -0.410 1.907 -20.764 1.00 89.12 91 ASP A N 1
ATOM 771 C CA . ASP A 1 91 ? -1.153 3.128 -20.497 1.00 89.12 91 ASP A CA 1
ATOM 772 C C . ASP A 1 91 ? -0.756 3.735 -19.146 1.00 89.12 91 ASP A C 1
ATOM 774 O O . ASP A 1 91 ? -0.032 3.145 -18.332 1.00 89.12 91 ASP A O 1
ATOM 778 N N . GLU A 1 92 ? -1.214 4.955 -18.928 1.00 88.12 92 GLU A N 1
ATOM 779 C CA . GLU A 1 92 ? -1.015 5.729 -17.721 1.00 88.12 92 GLU A CA 1
ATOM 780 C C . GLU A 1 92 ? -2.140 5.429 -16.723 1.00 88.12 92 GLU A C 1
ATOM 782 O O . GLU A 1 92 ? -3.324 5.510 -17.035 1.00 88.12 92 GLU A O 1
ATOM 787 N N . SER A 1 93 ? -1.779 5.122 -15.481 1.00 87.12 93 SER A N 1
ATOM 788 C CA . SER A 1 93 ? -2.718 4.984 -14.369 1.00 87.12 93 SER A CA 1
ATOM 789 C C . SER A 1 93 ? -2.410 6.012 -13.285 1.00 87.12 93 SER A C 1
ATOM 791 O O . SER A 1 93 ? -1.265 6.435 -13.103 1.00 87.12 93 SER A O 1
ATOM 793 N N . ILE A 1 94 ? -3.445 6.452 -12.570 1.00 89.94 94 ILE A N 1
ATOM 794 C CA . ILE A 1 94 ? -3.341 7.480 -11.534 1.00 89.94 94 ILE A CA 1
ATOM 795 C C . ILE A 1 94 ? -3.693 6.875 -10.184 1.00 89.94 94 ILE A C 1
ATOM 797 O O . ILE A 1 94 ? -4.800 6.385 -9.972 1.00 89.94 94 ILE A O 1
ATOM 801 N N . ILE A 1 95 ? -2.772 7.005 -9.232 1.00 90.44 95 ILE A N 1
ATOM 802 C CA . ILE A 1 95 ? -3.025 6.717 -7.822 1.00 90.44 95 ILE A CA 1
ATOM 803 C C . ILE A 1 95 ? -3.466 8.022 -7.142 1.00 90.44 95 ILE A C 1
ATOM 805 O O . ILE A 1 95 ? -2.641 8.937 -7.014 1.00 90.44 95 ILE A O 1
ATOM 809 N N . PRO A 1 96 ? -4.730 8.145 -6.690 1.00 91.69 96 PRO A N 1
ATOM 810 C CA . PRO A 1 96 ? -5.218 9.361 -6.048 1.00 91.69 96 PRO A CA 1
ATOM 811 C C . PRO A 1 96 ? -4.427 9.666 -4.775 1.00 91.69 96 PRO A C 1
ATOM 813 O O . PRO A 1 96 ? -4.268 8.817 -3.896 1.00 91.69 96 PRO A O 1
ATOM 816 N N . TYR A 1 97 ? -3.958 10.907 -4.648 1.00 90.94 97 TYR A N 1
ATOM 817 C CA . TYR A 1 97 ? -3.267 11.365 -3.447 1.00 90.94 97 TYR A CA 1
ATOM 818 C C . TYR A 1 97 ? -3.520 12.850 -3.205 1.00 90.94 97 TYR A C 1
ATOM 820 O O . TYR A 1 97 ? -3.111 13.708 -3.982 1.00 90.94 97 TYR A O 1
ATOM 828 N N . PHE A 1 98 ? -4.179 13.173 -2.094 1.00 87.88 98 PHE A N 1
ATOM 829 C CA . PHE A 1 98 ? -4.663 14.535 -1.848 1.00 87.88 98 PHE A CA 1
ATOM 830 C C . PHE A 1 98 ? -3.710 15.394 -1.006 1.00 87.88 98 PHE A C 1
ATOM 832 O O . PHE A 1 98 ? -3.786 16.621 -1.041 1.00 87.88 98 PHE A O 1
ATOM 839 N N . ARG A 1 99 ? -2.757 14.786 -0.290 1.00 89.69 99 ARG A N 1
ATOM 840 C CA . ARG A 1 99 ? -1.809 15.522 0.564 1.00 89.69 99 ARG A CA 1
ATOM 841 C C . ARG A 1 99 ? -0.709 16.218 -0.252 1.00 89.69 99 ARG A C 1
ATOM 843 O O . ARG A 1 99 ? -0.596 16.052 -1.470 1.00 89.69 99 ARG A O 1
ATOM 850 N N . LYS A 1 100 ? 0.082 17.062 0.415 1.00 87.81 100 LYS A N 1
ATOM 851 C CA . LYS A 1 100 ? 1.219 17.772 -0.191 1.00 87.81 100 LYS A CA 1
ATOM 852 C C . LYS A 1 100 ? 2.380 16.794 -0.404 1.00 87.81 100 LYS A C 1
ATOM 854 O O . LYS A 1 100 ? 2.812 16.146 0.543 1.00 87.81 100 LYS A O 1
ATOM 859 N N . HIS A 1 101 ? 2.847 16.677 -1.643 1.00 87.06 101 HIS A N 1
ATOM 860 C CA . HIS A 1 101 ? 4.050 15.933 -2.015 1.00 87.06 101 HIS A CA 1
ATOM 861 C C . HIS A 1 101 ? 4.578 16.475 -3.348 1.00 87.06 101 HIS A C 1
ATOM 863 O O . HIS A 1 101 ? 3.775 16.780 -4.229 1.00 87.06 101 HIS A O 1
ATOM 869 N N . GLY A 1 102 ? 5.900 16.593 -3.501 1.00 85.06 102 GLY A N 1
ATOM 870 C CA . GLY A 1 102 ? 6.515 17.273 -4.652 1.00 85.06 102 GLY A CA 1
ATOM 871 C C . GLY A 1 102 ? 6.317 16.574 -6.003 1.00 85.06 102 GLY A C 1
ATOM 872 O O . GLY A 1 102 ? 6.372 17.222 -7.034 1.00 85.06 102 GLY A O 1
ATOM 873 N N . TYR A 1 103 ? 6.052 15.264 -5.995 1.00 84.06 103 TYR A N 1
ATOM 874 C CA . TYR A 1 103 ? 5.885 14.436 -7.206 1.00 84.06 103 TYR A CA 1
ATOM 875 C C . TYR A 1 103 ? 4.426 14.181 -7.575 1.00 84.06 103 TYR A C 1
ATOM 877 O O . TYR A 1 103 ? 4.128 13.396 -8.474 1.00 84.06 103 TYR A O 1
ATOM 885 N N . LYS A 1 104 ? 3.501 14.814 -6.854 1.00 88.56 104 LYS A N 1
ATOM 886 C CA . LYS A 1 104 ? 2.087 14.756 -7.191 1.00 88.56 104 LYS A CA 1
ATOM 887 C C . LYS A 1 104 ? 1.865 15.537 -8.483 1.00 88.56 104 LYS A C 1
ATOM 889 O O . LYS A 1 104 ? 2.201 16.716 -8.551 1.00 88.56 104 LYS A O 1
ATOM 894 N N . GLN A 1 105 ? 1.269 14.894 -9.473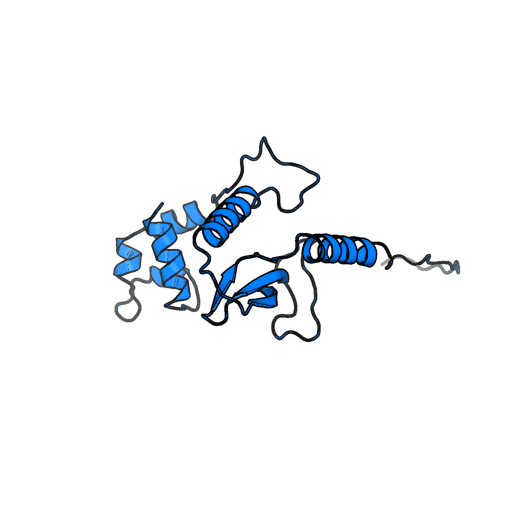 1.00 89.62 105 GLN A N 1
ATOM 895 C CA . GLN A 1 105 ? 0.963 15.505 -10.759 1.00 89.62 105 GLN A CA 1
ATOM 896 C C . GLN A 1 105 ? -0.501 15.948 -10.812 1.00 89.62 105 GLN A C 1
ATOM 898 O O . GLN A 1 105 ? -1.368 15.355 -10.160 1.00 89.62 105 GLN A O 1
ATOM 903 N N . PHE A 1 106 ? -0.760 17.005 -11.585 1.00 89.81 106 PHE A N 1
ATOM 904 C CA . PHE A 1 106 ? -2.104 17.449 -11.933 1.00 89.81 106 PHE A CA 1
ATOM 905 C C . PHE A 1 106 ? -2.421 17.054 -13.376 1.00 89.81 106 PHE A C 1
ATOM 907 O O . PHE A 1 106 ? -1.687 17.434 -14.286 1.00 89.81 106 PHE A O 1
ATOM 914 N N . ILE A 1 107 ? -3.506 16.312 -13.589 1.00 87.56 107 ILE A N 1
ATOM 915 C CA . ILE A 1 107 ? -3.902 15.803 -14.906 1.00 87.56 107 ILE A CA 1
ATOM 916 C C . ILE A 1 107 ? -5.304 16.325 -15.213 1.00 87.56 107 ILE A C 1
ATOM 918 O O . ILE A 1 107 ? -6.282 15.941 -14.575 1.00 87.56 107 ILE A O 1
ATOM 922 N N . ARG A 1 108 ? -5.394 17.258 -16.168 1.00 85.06 108 ARG A N 1
ATOM 923 C CA . ARG A 1 108 ? -6.621 18.028 -16.443 1.00 85.06 108 ARG A CA 1
ATOM 924 C C . ARG A 1 108 ? -7.778 17.172 -16.944 1.00 85.06 108 ARG A C 1
ATOM 926 O O . ARG A 1 108 ? -8.916 17.449 -16.582 1.00 85.06 108 ARG A O 1
ATOM 933 N N . GLU A 1 109 ? -7.478 16.176 -17.762 1.00 87.31 109 GLU A N 1
ATOM 934 C CA . GLU A 1 109 ? -8.473 15.407 -18.519 1.00 87.31 109 GLU A CA 1
ATOM 935 C C . GLU A 1 109 ? -8.942 14.147 -17.784 1.00 87.31 109 GLU A C 1
ATOM 937 O O . GLU A 1 109 ? -9.868 13.481 -18.232 1.00 87.31 109 GLU A O 1
ATOM 942 N N . ASN A 1 110 ? -8.357 13.843 -16.620 1.00 84.31 110 ASN A N 1
ATOM 943 C CA . ASN A 1 110 ? -8.741 12.685 -15.824 1.00 84.31 110 ASN A CA 1
ATOM 944 C C . ASN A 1 110 ? -9.762 13.044 -14.727 1.00 84.31 110 ASN A C 1
ATOM 946 O O . ASN A 1 110 ? -9.630 14.097 -14.092 1.00 84.31 110 ASN A O 1
ATOM 950 N N . PRO A 1 111 ? -10.737 12.156 -14.426 1.00 87.69 111 PRO A N 1
ATOM 951 C CA . PRO A 1 111 ? -11.671 12.344 -13.310 1.00 87.69 111 PRO A CA 1
ATOM 952 C C . PRO A 1 111 ? -10.943 12.560 -11.976 1.00 87.69 111 PRO A C 1
ATOM 954 O O . PRO A 1 111 ? -11.330 13.401 -11.163 1.00 87.69 111 PRO A O 1
ATOM 957 N N . ILE A 1 112 ? -9.834 11.841 -11.780 1.00 87.31 112 ILE A N 1
ATOM 958 C CA . ILE A 1 112 ? -8.906 12.040 -10.669 1.00 87.31 112 ILE A CA 1
ATOM 959 C C . ILE A 1 112 ? -7.811 12.996 -11.131 1.00 87.31 112 ILE A C 1
ATOM 961 O O . ILE A 1 112 ? -6.838 12.600 -11.770 1.00 87.31 112 ILE A O 1
ATOM 965 N N . ARG A 1 113 ? -7.963 14.273 -10.780 1.00 89.31 113 ARG A N 1
ATOM 966 C CA . ARG A 1 113 ? -7.053 15.317 -11.261 1.00 89.31 113 ARG A CA 1
ATOM 967 C C . ARG A 1 113 ? -5.721 15.384 -10.522 1.00 89.31 113 ARG A C 1
ATOM 969 O O . ARG A 1 113 ? -4.795 15.975 -11.055 1.00 89.31 113 ARG A O 1
ATOM 976 N N . TYR A 1 114 ? -5.608 14.828 -9.315 1.00 91.50 114 TYR A N 1
ATOM 977 C CA . TYR A 1 114 ? -4.405 14.931 -8.481 1.00 91.50 114 TYR A CA 1
ATOM 978 C C . TYR A 1 114 ? -3.959 13.561 -7.973 1.00 91.50 114 TYR A C 1
ATOM 980 O O . TYR A 1 114 ? -4.709 12.878 -7.271 1.00 91.50 114 TYR A O 1
ATOM 988 N N . GLY A 1 115 ? -2.715 13.186 -8.261 1.00 92.44 115 GLY A N 1
ATOM 989 C CA . GLY A 1 115 ? -2.191 11.900 -7.819 1.00 92.44 115 GLY A CA 1
ATOM 990 C C . GLY A 1 115 ? -0.775 11.604 -8.285 1.00 92.44 115 GLY A C 1
ATOM 991 O O . GLY A 1 115 ? -0.083 12.469 -8.824 1.00 92.44 115 GLY A O 1
ATOM 992 N N . TYR A 1 116 ? -0.349 10.367 -8.056 1.00 90.69 116 TYR A N 1
ATOM 993 C CA . TYR A 1 116 ? 0.864 9.825 -8.653 1.00 90.69 116 TYR A CA 1
ATOM 994 C C . TYR A 1 116 ? 0.507 9.150 -9.964 1.00 90.69 116 TYR A C 1
ATOM 996 O O . TYR A 1 116 ? -0.316 8.237 -9.992 1.00 90.69 116 TYR A O 1
ATOM 1004 N N . LYS A 1 117 ? 1.140 9.602 -11.037 1.00 89.38 117 LYS A N 1
ATOM 1005 C CA . LYS A 1 117 ? 1.051 8.969 -12.342 1.00 89.38 117 LYS A CA 1
ATOM 1006 C C . LYS A 1 117 ? 2.029 7.804 -12.403 1.00 89.38 117 LYS A C 1
ATOM 1008 O O . LYS A 1 117 ? 3.204 7.964 -12.074 1.00 89.38 117 LYS A O 1
ATOM 1013 N N . ILE A 1 118 ? 1.545 6.652 -12.835 1.00 88.81 118 ILE A N 1
ATOM 1014 C CA . ILE A 1 118 ? 2.337 5.444 -13.044 1.00 88.81 118 ILE A CA 1
ATOM 1015 C C . ILE A 1 118 ? 2.073 4.904 -14.445 1.00 88.81 118 ILE A C 1
ATOM 1017 O O . ILE A 1 118 ? 0.970 5.020 -14.965 1.00 88.81 118 ILE A O 1
ATOM 1021 N N . TRP A 1 119 ? 3.089 4.306 -15.054 1.00 87.69 119 TRP A N 1
ATOM 1022 C CA . TRP A 1 119 ? 2.940 3.584 -16.314 1.00 87.69 119 TRP A CA 1
ATOM 1023 C C . TRP A 1 119 ? 2.710 2.112 -16.015 1.00 87.69 119 TRP A C 1
ATOM 1025 O O . TRP A 1 119 ? 3.487 1.507 -15.274 1.00 87.69 119 TRP A O 1
ATOM 1035 N N . MET A 1 120 ? 1.660 1.543 -16.594 1.00 87.00 120 MET A N 1
ATOM 1036 C CA . MET A 1 120 ? 1.276 0.154 -16.384 1.00 87.00 120 MET A CA 1
ATOM 1037 C C . MET A 1 120 ? 1.098 -0.536 -17.732 1.00 87.00 120 MET A C 1
ATOM 1039 O O . MET A 1 120 ? 0.455 -0.005 -18.634 1.00 87.00 120 MET A O 1
ATOM 1043 N N . GLY A 1 121 ? 1.679 -1.726 -17.864 1.00 88.25 121 GLY A N 1
ATOM 1044 C CA . GLY A 1 121 ? 1.368 -2.635 -18.959 1.00 88.25 121 GLY A CA 1
ATOM 1045 C C . GLY A 1 121 ? 0.266 -3.600 -18.537 1.00 88.25 121 GLY A C 1
ATOM 1046 O O . GLY A 1 121 ? 0.255 -4.055 -17.392 1.00 88.25 121 GLY A O 1
ATOM 1047 N N . ALA A 1 122 ? -0.642 -3.932 -19.446 1.00 88.38 122 ALA A N 1
ATOM 1048 C CA . ALA A 1 122 ? -1.659 -4.952 -19.235 1.00 88.38 122 ALA A CA 1
ATOM 1049 C C . ALA A 1 122 ? -1.688 -5.942 -20.407 1.00 88.38 122 ALA A C 1
ATOM 1051 O O . ALA A 1 122 ? -1.497 -5.570 -21.566 1.00 88.38 122 ALA A O 1
ATOM 1052 N N . THR A 1 123 ? -1.899 -7.222 -20.108 1.00 88.69 123 THR A N 1
ATOM 1053 C CA . THR A 1 123 ? -2.236 -8.231 -21.125 1.00 88.69 123 THR A CA 1
ATOM 1054 C C . THR A 1 123 ? -3.714 -8.127 -21.500 1.00 88.69 123 THR A C 1
ATOM 1056 O O . THR A 1 123 ? -4.517 -7.569 -20.750 1.00 88.69 123 THR A O 1
ATOM 1059 N N . SER A 1 124 ? -4.107 -8.735 -22.620 1.00 86.25 124 SER A N 1
ATOM 1060 C CA . SER A 1 124 ? -5.521 -8.850 -23.016 1.00 86.25 124 SER A CA 1
ATOM 1061 C C . SER A 1 124 ? -6.400 -9.547 -21.965 1.00 86.25 124 SER A C 1
ATOM 1063 O O . SER A 1 124 ? -7.593 -9.276 -21.880 1.00 86.25 124 SER A O 1
ATOM 1065 N N . THR A 1 125 ? -5.815 -10.396 -21.114 1.00 86.25 125 THR A N 1
ATOM 1066 C CA . THR A 1 125 ? -6.503 -11.057 -19.992 1.00 86.25 125 THR A CA 1
ATOM 1067 C C . THR A 1 125 ? -6.648 -10.179 -18.744 1.00 86.25 125 THR A C 1
ATOM 1069 O O . THR A 1 125 ? -7.151 -10.650 -17.728 1.00 86.25 125 THR A O 1
ATOM 1072 N N . GLY A 1 126 ? -6.161 -8.935 -18.775 1.00 84.19 126 GLY A N 1
ATOM 1073 C CA . GLY A 1 126 ? -6.202 -8.010 -17.641 1.00 84.19 126 GLY A CA 1
ATOM 1074 C C . GLY A 1 126 ? -5.064 -8.176 -16.628 1.00 84.19 126 GLY A C 1
ATOM 1075 O O . GLY A 1 126 ? -5.127 -7.594 -15.547 1.00 84.19 126 GLY A O 1
ATOM 1076 N N . TYR A 1 127 ? -4.011 -8.943 -16.941 1.00 87.69 127 TYR A N 1
ATOM 1077 C CA . TYR A 1 127 ? -2.862 -9.075 -16.042 1.00 87.69 127 TYR A CA 1
ATOM 1078 C C . TYR A 1 127 ? -1.960 -7.842 -16.139 1.00 87.69 127 TYR A C 1
ATOM 1080 O O . TYR A 1 127 ? -1.392 -7.568 -17.198 1.00 87.69 127 TYR A O 1
ATOM 1088 N N . GLY A 1 128 ? -1.800 -7.124 -15.027 1.00 84.44 128 GLY A N 1
ATOM 1089 C CA . GLY A 1 128 ? -0.942 -5.945 -14.935 1.00 84.44 128 GLY A CA 1
ATOM 1090 C C . GLY A 1 128 ? 0.523 -6.304 -14.676 1.00 84.44 128 GLY A C 1
ATOM 1091 O O . GLY A 1 128 ? 0.846 -6.933 -13.674 1.00 84.44 128 GLY A O 1
ATOM 1092 N N . SER A 1 129 ? 1.428 -5.867 -15.548 1.00 77.62 129 SER A N 1
ATOM 1093 C CA . SER A 1 129 ? 2.878 -5.982 -15.370 1.00 77.62 129 SER A CA 1
ATOM 1094 C C . SER A 1 129 ? 3.568 -4.765 -15.975 1.00 77.62 129 SER A C 1
ATOM 1096 O O . SER A 1 129 ? 3.171 -4.270 -17.023 1.00 77.62 129 SER A O 1
ATOM 1098 N N . ASN A 1 130 ? 4.659 -4.293 -15.378 1.00 66.94 130 ASN A N 1
ATOM 1099 C CA . ASN A 1 130 ? 5.470 -3.211 -15.954 1.00 66.94 130 ASN A CA 1
ATOM 1100 C C . ASN A 1 130 ? 6.329 -3.664 -17.166 1.00 66.94 130 ASN A C 1
ATOM 1102 O O . ASN A 1 130 ? 7.231 -2.942 -17.598 1.00 66.94 130 ASN A O 1
ATOM 1106 N N . ARG A 1 131 ? 6.079 -4.863 -17.715 1.00 50.19 131 ARG A N 1
ATOM 1107 C CA . ARG A 1 131 ? 6.790 -5.431 -18.864 1.00 50.19 131 ARG A CA 1
ATOM 1108 C C . ARG A 1 131 ? 6.524 -4.612 -20.131 1.00 50.19 131 ARG A C 1
ATOM 1110 O O . ARG A 1 131 ? 5.521 -4.800 -20.807 1.00 50.19 131 ARG A O 1
ATOM 1117 N N . THR A 1 132 ? 7.493 -3.788 -20.526 1.00 42.75 132 THR A N 1
ATOM 1118 C CA . THR A 1 132 ? 7.669 -3.402 -21.933 1.00 42.75 132 THR A CA 1
ATOM 1119 C C . THR A 1 132 ? 8.666 -4.368 -22.567 1.00 42.75 132 THR A C 1
ATOM 1121 O O . THR A 1 132 ? 9.835 -4.428 -22.178 1.00 42.75 132 THR A O 1
ATOM 1124 N N . ARG A 1 133 ? 8.238 -5.180 -23.542 1.00 35.12 133 ARG A N 1
ATOM 1125 C CA . ARG A 1 133 ? 9.192 -5.895 -24.403 1.00 35.12 133 ARG A CA 1
ATOM 1126 C C . ARG A 1 133 ? 9.811 -4.864 -25.349 1.00 35.12 133 ARG A C 1
ATOM 1128 O O . ARG A 1 133 ? 9.266 -4.545 -26.395 1.00 35.12 133 ARG A O 1
ATOM 1135 N N . GLY A 1 134 ? 10.915 -4.283 -24.893 1.00 34.94 134 GLY A N 1
ATOM 1136 C CA . GLY A 1 134 ? 11.632 -3.201 -25.556 1.00 34.94 134 GLY A CA 1
ATOM 1137 C C . GLY A 1 134 ? 12.232 -2.275 -24.508 1.00 34.94 134 GLY A C 1
ATOM 1138 O O . GLY A 1 134 ? 11.631 -1.263 -24.161 1.00 34.94 134 GLY A O 1
ATOM 1139 N N . LYS A 1 135 ? 13.429 -2.617 -24.010 1.00 32.03 135 LYS A N 1
ATOM 1140 C CA . LYS A 1 135 ? 14.207 -1.823 -23.034 1.00 32.03 135 LYS A CA 1
ATOM 1141 C C . LYS A 1 135 ? 14.482 -0.367 -23.474 1.00 32.03 135 LYS A C 1
ATOM 1143 O O . LYS A 1 135 ? 15.076 0.384 -22.711 1.00 32.03 135 LYS A O 1
ATOM 1148 N N . SER A 1 136 ? 14.073 0.032 -24.677 1.00 33.22 136 SER A N 1
ATOM 1149 C CA . SER A 1 136 ? 14.307 1.352 -25.258 1.00 33.22 136 SER A CA 1
ATOM 1150 C C . SER A 1 136 ? 13.199 2.378 -25.006 1.00 33.22 136 SER A C 1
ATOM 1152 O O . SER A 1 136 ? 13.505 3.561 -25.038 1.00 33.22 136 SER A O 1
ATOM 1154 N N . LYS A 1 137 ? 11.939 1.980 -24.757 1.00 34.06 137 LYS A N 1
ATOM 1155 C CA . LYS A 1 137 ? 10.815 2.945 -24.733 1.00 34.06 137 LYS A CA 1
ATOM 1156 C C . LYS A 1 137 ? 10.418 3.443 -23.343 1.00 34.06 137 LYS A C 1
ATOM 1158 O O . LYS A 1 137 ? 10.020 4.590 -23.201 1.00 34.06 137 LYS A O 1
ATOM 1163 N N . LEU A 1 138 ? 10.536 2.625 -22.296 1.00 37.66 138 LEU A N 1
ATOM 1164 C CA . LEU A 1 138 ? 10.115 3.051 -20.951 1.00 37.66 138 LEU A CA 1
ATOM 1165 C C . LEU A 1 138 ? 11.174 3.916 -20.245 1.00 37.66 138 LEU A C 1
ATOM 1167 O O . LEU A 1 138 ? 10.831 4.823 -19.491 1.00 37.66 138 LEU A O 1
ATOM 1171 N N . SER A 1 139 ? 12.457 3.665 -20.520 1.00 35.50 139 SER A N 1
ATOM 1172 C CA . SER A 1 139 ? 13.567 4.520 -20.084 1.00 35.50 139 SER A CA 1
ATOM 1173 C C . SER A 1 139 ? 13.548 5.864 -20.811 1.00 35.50 139 SER A C 1
ATOM 1175 O O . SER A 1 139 ? 13.703 6.883 -20.146 1.00 35.50 139 SER A O 1
ATOM 1177 N N . SER A 1 140 ? 13.253 5.879 -22.120 1.00 30.42 140 SER A N 1
ATOM 1178 C CA . SER A 1 140 ? 13.130 7.120 -22.897 1.00 30.42 140 SER A CA 1
ATOM 1179 C C . SER A 1 140 ? 11.949 7.981 -22.428 1.00 30.42 140 SER A C 1
ATOM 1181 O O . SER A 1 140 ? 12.104 9.181 -22.235 1.00 30.42 140 SER A O 1
ATOM 1183 N N . LEU A 1 141 ? 10.798 7.370 -22.117 1.00 40.03 141 LEU A N 1
ATOM 1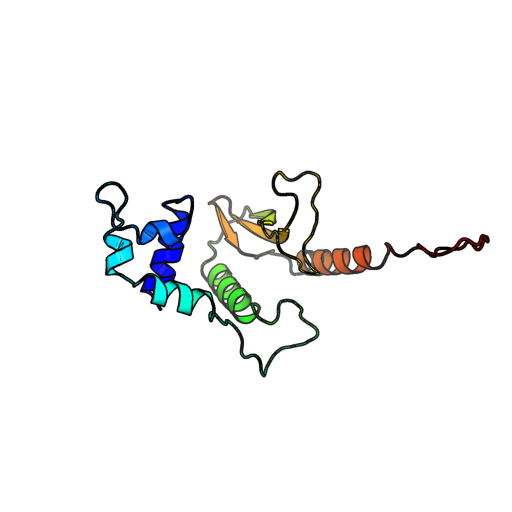184 C CA . LEU A 1 141 ? 9.627 8.080 -21.576 1.00 40.03 141 LEU A CA 1
ATOM 1185 C C . LEU A 1 141 ? 9.869 8.656 -20.169 1.00 40.03 141 LEU A C 1
ATOM 1187 O O . LEU A 1 141 ? 9.287 9.682 -19.811 1.00 40.03 141 LEU A O 1
ATOM 1191 N N . ARG A 1 142 ? 10.732 8.013 -19.369 1.00 39.06 142 ARG A N 1
ATOM 1192 C CA . ARG A 1 142 ? 11.154 8.506 -18.049 1.00 39.06 142 ARG A CA 1
ATOM 1193 C C . ARG A 1 142 ? 12.082 9.723 -18.181 1.00 39.06 142 ARG A C 1
ATOM 1195 O O . ARG A 1 142 ? 11.873 10.700 -17.467 1.00 39.06 142 ARG A O 1
ATOM 1202 N N . SER A 1 143 ? 13.019 9.712 -19.134 1.00 32.53 143 SER A N 1
ATOM 1203 C CA . SER A 1 143 ? 13.895 10.859 -19.442 1.00 32.53 143 SER A CA 1
ATOM 1204 C C . SER A 1 143 ? 13.172 12.028 -20.135 1.00 32.53 143 SER A C 1
ATOM 1206 O O . SER A 1 143 ? 13.516 13.191 -19.915 1.00 32.53 143 SER A O 1
ATOM 1208 N N . ASP A 1 144 ? 12.120 11.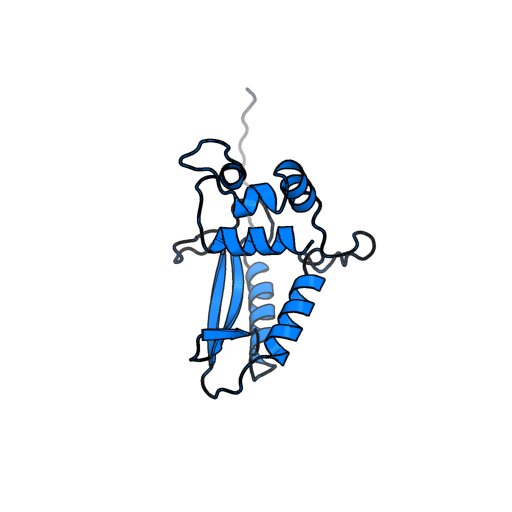755 -20.911 1.00 33.78 144 ASP A N 1
ATOM 1209 C CA . ASP A 1 144 ? 11.312 12.789 -21.581 1.00 33.78 144 ASP A CA 1
ATOM 1210 C C . ASP A 1 144 ? 10.423 13.583 -20.604 1.00 33.78 144 ASP A C 1
ATOM 1212 O O . ASP A 1 144 ? 9.993 14.699 -20.898 1.00 33.78 144 ASP A O 1
ATOM 1216 N N . GLN A 1 145 ? 10.126 13.020 -19.428 1.00 44.72 145 GLN A N 1
ATOM 1217 C CA . GLN A 1 145 ? 9.402 13.709 -18.354 1.00 44.72 145 GLN A CA 1
ATOM 1218 C C . GLN A 1 145 ? 10.342 14.605 -17.534 1.00 44.72 145 GLN A C 1
ATOM 1220 O O . GLN A 1 145 ? 9.976 15.743 -17.245 1.00 44.72 145 GLN A O 1
ATOM 1225 N N . GLU A 1 146 ? 11.557 14.137 -17.216 1.00 39.78 146 GLU A N 1
ATOM 1226 C CA . GLU A 1 146 ? 12.561 14.922 -16.477 1.00 39.78 146 GLU A CA 1
ATOM 1227 C C . GLU A 1 146 ? 12.991 16.179 -17.251 1.00 39.78 146 GLU A C 1
ATOM 1229 O O . GLU A 1 146 ? 13.064 17.266 -16.676 1.00 39.78 146 GLU A O 1
ATOM 1234 N N . SER A 1 147 ? 13.157 16.071 -18.572 1.00 33.28 147 SER A N 1
ATOM 1235 C CA . SER A 1 147 ? 13.482 17.201 -19.457 1.00 33.28 147 SER A CA 1
ATOM 1236 C C . SER A 1 147 ? 12.340 18.218 -19.617 1.00 33.28 147 SER A C 1
ATOM 1238 O O . SER A 1 147 ? 12.594 19.416 -19.746 1.00 33.28 147 SER A O 1
ATOM 1240 N N . LYS A 1 148 ? 11.072 17.788 -19.539 1.00 34.00 148 LYS A N 1
ATOM 1241 C CA . LYS A 1 148 ? 9.906 18.691 -19.627 1.00 34.00 148 LYS A CA 1
ATOM 1242 C C . LYS A 1 148 ? 9.615 19.445 -18.329 1.00 34.00 148 LYS A C 1
ATOM 1244 O O . LYS A 1 148 ? 9.079 20.549 -18.390 1.00 34.00 148 LYS A O 1
ATOM 1249 N N . THR A 1 149 ? 9.998 18.910 -17.169 1.00 34.19 149 THR A N 1
ATOM 1250 C CA . THR A 1 149 ? 9.914 19.643 -15.892 1.00 34.19 149 THR A CA 1
ATOM 1251 C C . THR A 1 149 ? 10.965 20.744 -15.744 1.00 34.19 149 THR A C 1
ATOM 1253 O O . THR A 1 149 ? 10.708 21.715 -15.038 1.00 34.19 149 THR A O 1
ATOM 1256 N N . THR A 1 150 ? 12.107 20.653 -16.433 1.00 33.59 150 THR A N 1
ATOM 1257 C CA . THR A 1 150 ? 13.184 21.659 -16.340 1.00 33.59 150 THR A CA 1
ATOM 1258 C C . THR A 1 150 ? 12.956 22.877 -17.254 1.00 33.59 150 THR A C 1
ATOM 1260 O O . THR A 1 150 ? 13.525 23.936 -17.017 1.00 33.59 150 THR A O 1
ATOM 1263 N N . HIS A 1 151 ? 12.068 22.793 -18.252 1.00 31.77 151 HIS A N 1
ATOM 1264 C CA . HIS A 1 151 ? 11.824 23.877 -19.222 1.00 31.77 151 HIS A CA 1
ATOM 1265 C C . HIS A 1 151 ? 10.609 24.785 -18.939 1.00 31.77 151 HIS A C 1
ATOM 1267 O O . HIS A 1 151 ? 10.243 25.589 -19.792 1.00 31.77 151 HIS A O 1
ATOM 1273 N N . GLN A 1 152 ? 10.007 24.729 -17.743 1.00 31.02 152 GLN A N 1
ATOM 1274 C CA . GLN A 1 152 ? 8.978 25.698 -17.310 1.00 31.02 152 GLN A CA 1
ATOM 1275 C C . GLN A 1 152 ? 9.477 26.722 -16.272 1.00 31.02 152 GLN A C 1
ATOM 1277 O O . GLN A 1 152 ? 8.696 27.232 -15.473 1.00 31.02 152 GLN A O 1
ATOM 1282 N N . GLN A 1 153 ? 10.765 27.067 -16.297 1.00 32.75 153 GLN A N 1
ATOM 1283 C CA . GLN A 1 153 ? 11.262 28.320 -15.717 1.00 32.75 153 GLN A CA 1
ATOM 1284 C C . GLN A 1 153 ? 11.862 29.166 -16.843 1.00 32.75 153 GLN A C 1
ATOM 1286 O O . GLN A 1 153 ? 13.035 29.045 -17.182 1.00 32.75 153 GLN A O 1
ATOM 1291 N N . GLY A 1 154 ? 11.008 29.973 -17.478 1.00 26.72 154 GLY A N 1
ATOM 1292 C CA . GLY A 1 154 ? 11.443 31.087 -18.321 1.00 26.72 154 GLY A CA 1
ATOM 1293 C C . GLY A 1 154 ? 11.877 32.278 -17.452 1.00 26.72 154 GLY A C 1
ATOM 1294 O O . GLY A 1 154 ? 11.436 32.371 -16.306 1.00 26.72 154 GLY A O 1
ATOM 1295 N N . PRO A 1 155 ? 12.752 33.167 -17.952 1.00 27.81 155 PRO A N 1
ATOM 1296 C CA . PRO A 1 155 ? 13.322 34.250 -17.160 1.00 27.81 155 PRO A CA 1
ATOM 1297 C C . PRO A 1 155 ? 12.317 35.401 -17.009 1.00 27.81 155 PRO A C 1
ATOM 1299 O O . PRO A 1 155 ? 11.944 36.031 -17.998 1.00 27.81 155 PRO A O 1
ATOM 1302 N N . ASP A 1 156 ? 11.914 35.712 -15.776 1.00 29.38 156 ASP A N 1
ATOM 1303 C CA . ASP A 1 156 ? 11.150 36.926 -15.472 1.00 29.38 156 ASP A CA 1
ATOM 1304 C C . ASP A 1 156 ? 12.088 38.143 -15.469 1.00 29.38 156 ASP A C 1
ATOM 1306 O O . ASP A 1 156 ? 12.718 38.486 -14.469 1.00 29.38 156 ASP A O 1
ATOM 1310 N N . ASN A 1 157 ? 12.167 38.814 -16.618 1.00 29.39 157 ASN A N 1
ATOM 1311 C CA . ASN A 1 157 ? 12.584 40.209 -16.716 1.00 29.39 157 ASN A CA 1
ATOM 1312 C C . ASN A 1 157 ? 11.335 41.095 -16.609 1.00 29.39 157 ASN A C 1
ATOM 1314 O O . ASN A 1 157 ? 10.534 41.120 -17.541 1.00 29.39 157 ASN A O 1
ATOM 1318 N N . ASN A 1 158 ? 11.190 41.861 -15.523 1.00 28.55 158 ASN A N 1
ATOM 1319 C CA . ASN A 1 158 ? 11.007 43.315 -15.612 1.00 28.55 158 ASN A CA 1
ATOM 1320 C C . ASN A 1 158 ? 10.877 43.989 -14.243 1.00 28.55 158 ASN A C 1
ATOM 1322 O O . ASN A 1 158 ? 10.116 43.602 -13.362 1.00 28.55 158 ASN A O 1
ATOM 1326 N N . ASN A 1 159 ? 11.637 45.068 -14.132 1.00 29.66 159 ASN A N 1
ATOM 1327 C CA . ASN A 1 159 ? 11.714 45.999 -13.028 1.00 29.66 159 ASN A CA 1
ATOM 1328 C C . ASN A 1 159 ? 10.708 47.139 -13.277 1.00 29.66 159 ASN A C 1
ATOM 1330 O O . ASN A 1 159 ? 10.851 47.845 -14.271 1.00 29.66 159 ASN A O 1
ATOM 1334 N N . SER A 1 160 ? 9.731 47.371 -12.392 1.00 29.45 160 SER A N 1
ATOM 1335 C CA . SER A 1 160 ? 9.144 48.711 -12.220 1.00 29.45 160 SER A CA 1
ATOM 1336 C C . SER A 1 160 ? 8.429 48.871 -10.870 1.00 29.45 160 SER A C 1
ATOM 1338 O O . SER A 1 160 ? 7.310 48.411 -10.675 1.00 29.45 160 SER A O 1
ATOM 1340 N N . SER A 1 161 ? 9.113 49.552 -9.949 1.00 29.94 161 SER A N 1
ATOM 1341 C CA . SER A 1 161 ? 8.617 50.567 -9.003 1.00 29.94 161 SER A CA 1
ATOM 1342 C C . SER A 1 161 ? 7.108 50.608 -8.681 1.00 29.94 161 SER A C 1
ATOM 1344 O O . SER A 1 161 ? 6.311 51.002 -9.530 1.00 29.94 161 SER A O 1
ATOM 1346 N N . LYS A 1 162 ? 6.741 50.403 -7.403 1.00 30.80 162 LYS A N 1
ATOM 1347 C CA . LYS A 1 162 ? 6.174 51.461 -6.531 1.00 30.80 162 LYS A CA 1
ATOM 1348 C C . LYS A 1 162 ? 5.808 50.959 -5.118 1.00 30.80 162 LYS A C 1
ATOM 1350 O O . LYS A 1 162 ? 5.145 49.951 -4.933 1.00 30.80 162 LYS A O 1
ATOM 1355 N N . LYS A 1 163 ? 6.271 51.764 -4.156 1.00 31.23 163 LYS A N 1
ATOM 1356 C CA . LYS A 1 163 ? 5.928 51.963 -2.733 1.00 31.23 163 LYS A CA 1
ATOM 1357 C C . LYS A 1 163 ? 4.502 51.586 -2.266 1.00 31.23 163 LYS A C 1
ATOM 1359 O O . LYS A 1 163 ? 3.541 51.878 -2.967 1.00 31.23 163 LYS A O 1
ATOM 1364 N N . GLY A 1 164 ? 4.396 51.188 -0.989 1.00 27.50 164 GLY A N 1
ATOM 1365 C CA . GLY A 1 164 ? 3.199 51.344 -0.134 1.00 27.50 164 GLY A CA 1
ATOM 1366 C C . GLY A 1 164 ? 3.056 50.212 0.896 1.00 27.50 164 GLY A C 1
ATOM 1367 O O . GLY A 1 164 ? 2.659 49.122 0.521 1.00 27.50 164 GLY A O 1
ATOM 1368 N N . LEU A 1 165 ? 3.658 50.328 2.084 1.00 30.09 165 LEU A N 1
ATOM 1369 C CA . LEU A 1 165 ? 3.071 50.753 3.374 1.00 30.09 165 LEU A CA 1
ATOM 1370 C C . LEU A 1 165 ? 2.222 49.677 4.092 1.00 30.09 165 LEU A C 1
ATOM 1372 O O . LEU A 1 165 ? 1.266 49.150 3.539 1.00 30.09 165 LEU A O 1
ATOM 1376 N N . TYR A 1 166 ? 2.609 49.417 5.345 1.00 29.52 166 TYR A N 1
ATOM 1377 C CA . TYR A 1 166 ? 1.924 48.646 6.389 1.00 29.52 166 TYR A CA 1
ATOM 1378 C C . TYR A 1 166 ? 0.431 48.981 6.518 1.00 29.52 166 TYR A C 1
ATOM 1380 O O . TYR A 1 166 ? 0.119 50.172 6.523 1.00 29.52 166 TYR A O 1
ATOM 1388 N N . ILE A 1 167 ? -0.428 47.965 6.714 1.00 45.12 167 ILE A N 1
ATOM 1389 C CA . ILE A 1 167 ? -1.117 47.611 7.984 1.00 45.12 167 ILE A CA 1
ATOM 1390 C C . ILE A 1 167 ? -1.359 46.095 7.978 1.00 45.12 167 ILE A C 1
ATOM 1392 O O . ILE A 1 167 ? -1.762 45.585 6.909 1.00 45.12 167 ILE A O 1
#

Foldseek 3Di:
DVLLVVLVVVCVVDPDPDSCQCCDPDPVRHNCSNCVSDPPVRSVVCVVPPWDDDPVPADPVDPCSRCVNVVVVVQVVLVVPPDDDPDKDKDKDFDADDDDDPQWAADPPDPRGTGHIDIWMAHPVGRIHPDDPDPPPPVVVVVVVVVVVVPPDDDDDDDDDDDDDDD